Protein AF-V4JY84-F1 (afdb_monomer_lite)

Secondary structure (DSSP, 8-state):
-PPPEEEEEE-S-TTTHHHHHHHH--TTSEEEEEE-S-SSSHHHHHHHHTTTS-EEEEE---

Structure (mmCIF, N/CA/C/O backbone):
data_AF-V4JY84-F1
#
_entry.id   AF-V4JY84-F1
#
loop_
_atom_site.group_PDB
_atom_site.id
_atom_site.type_symbol
_atom_site.label_atom_id
_atom_site.label_alt_id
_atom_site.label_comp_id
_atom_site.label_asym_id
_atom_site.label_entity_id
_atom_site.label_seq_id
_atom_site.pdbx_PDB_ins_code
_atom_site.Cartn_x
_atom_site.Cartn_y
_atom_site.Cartn_z
_atom_site.occupancy
_atom_site.B_iso_or_equiv
_atom_site.auth_seq_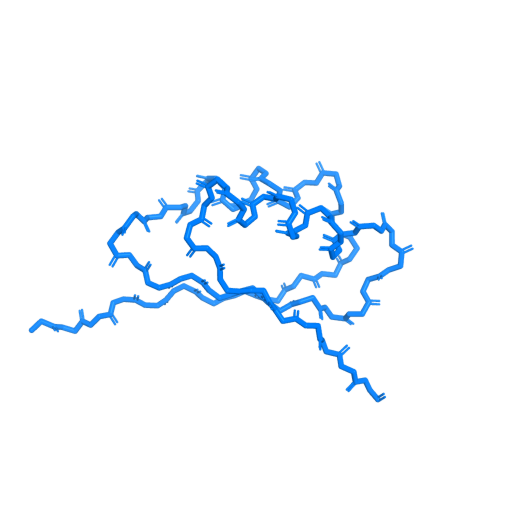id
_atom_site.auth_comp_id
_atom_site.auth_asym_id
_atom_site.auth_atom_id
_atom_site.pdbx_PDB_model_num
ATOM 1 N N . MET A 1 1 ? -17.309 -7.524 19.735 1.00 56.06 1 MET A N 1
ATOM 2 C CA . MET A 1 1 ? -17.232 -6.722 18.494 1.00 56.06 1 MET A CA 1
ATOM 3 C C . MET A 1 1 ? -16.113 -7.278 17.631 1.00 56.06 1 MET A C 1
ATOM 5 O O . MET A 1 1 ? -15.020 -7.447 18.154 1.00 56.06 1 MET A O 1
ATOM 9 N N . GLY A 1 2 ? -16.374 -7.608 16.363 1.00 71.06 2 GLY A N 1
ATOM 10 C CA . GLY A 1 2 ? -15.315 -8.021 15.434 1.00 71.06 2 GLY A CA 1
ATOM 11 C C . GLY A 1 2 ? -14.436 -6.829 15.056 1.00 71.06 2 GLY A C 1
ATOM 12 O O . GLY A 1 2 ? -14.956 -5.733 14.858 1.00 71.06 2 GLY A O 1
ATOM 13 N N . ARG A 1 3 ? -13.117 -7.030 14.987 1.00 84.00 3 ARG A N 1
ATOM 14 C CA . ARG A 1 3 ? -12.182 -6.004 14.516 1.00 84.00 3 ARG A CA 1
ATOM 15 C C . ARG A 1 3 ? -12.164 -6.021 12.994 1.00 84.00 3 ARG A C 1
ATOM 17 O O . ARG A 1 3 ? -11.985 -7.071 12.382 1.00 84.00 3 ARG A O 1
ATOM 24 N N . LEU A 1 4 ? -12.396 -4.866 12.397 1.00 92.75 4 LEU A N 1
ATOM 25 C CA . LEU A 1 4 ? -12.408 -4.695 10.957 1.00 92.75 4 LEU A CA 1
ATOM 26 C C . LEU A 1 4 ? -10.972 -4.645 10.419 1.00 92.75 4 LEU A C 1
ATOM 28 O O . LEU A 1 4 ? -10.129 -3.941 10.973 1.00 92.75 4 LEU A O 1
ATOM 32 N N . CYS A 1 5 ? -10.724 -5.349 9.317 1.00 93.19 5 CYS A N 1
ATOM 33 C CA . CYS A 1 5 ? -9.454 -5.313 8.601 1.00 93.19 5 CYS A CA 1
ATOM 34 C C . CYS A 1 5 ? -9.694 -4.922 7.138 1.00 93.19 5 CYS A C 1
ATOM 36 O O . CYS A 1 5 ? -10.522 -5.533 6.461 1.00 93.19 5 CYS A O 1
ATOM 38 N N . LEU A 1 6 ? -8.981 -3.903 6.662 1.00 93.94 6 LEU A N 1
ATOM 39 C CA . LEU A 1 6 ? -8.898 -3.537 5.253 1.00 93.94 6 LEU A CA 1
ATOM 40 C C . LEU A 1 6 ? -7.576 -4.070 4.702 1.00 93.94 6 LEU A C 1
ATOM 42 O O . LEU A 1 6 ? -6.511 -3.710 5.198 1.00 93.94 6 LEU A O 1
ATOM 46 N N . TYR A 1 7 ? -7.646 -4.916 3.680 1.00 95.06 7 TYR A N 1
ATOM 47 C CA . TYR A 1 7 ? -6.475 -5.496 3.031 1.00 95.06 7 TYR A CA 1
ATOM 48 C C . TYR A 1 7 ? -6.438 -5.110 1.552 1.00 95.06 7 TYR A C 1
ATOM 50 O O . TYR A 1 7 ? -7.461 -5.194 0.871 1.00 95.06 7 TYR A O 1
ATOM 58 N N . GLY A 1 8 ? -5.267 -4.716 1.052 1.00 94.69 8 GLY A N 1
ATOM 59 C CA . GLY A 1 8 ? -5.064 -4.394 -0.358 1.00 94.69 8 GLY A CA 1
ATOM 60 C C . GLY A 1 8 ? -3.684 -4.804 -0.856 1.00 94.69 8 GLY A C 1
ATOM 61 O O . GLY A 1 8 ? -2.690 -4.652 -0.151 1.00 94.69 8 GLY A O 1
ATOM 62 N N . THR A 1 9 ? -3.620 -5.302 -2.089 1.00 96.12 9 THR A N 1
ATOM 63 C CA . THR A 1 9 ? -2.357 -5.467 -2.821 1.00 96.12 9 THR A CA 1
ATOM 64 C C . THR A 1 9 ? -2.222 -4.341 -3.837 1.00 96.12 9 THR A C 1
ATOM 66 O O . THR A 1 9 ? -3.200 -3.995 -4.499 1.00 96.12 9 THR A O 1
ATOM 69 N N . VAL A 1 10 ? -1.030 -3.763 -3.952 1.00 97.00 10 VAL A N 1
ATOM 70 C CA . VAL A 1 10 ? -0.732 -2.640 -4.850 1.00 97.00 10 VAL A CA 1
ATOM 71 C C . VAL A 1 10 ? 0.458 -3.004 -5.734 1.00 97.00 10 VAL A C 1
ATOM 73 O O . VAL A 1 10 ? 1.383 -3.672 -5.279 1.00 97.00 10 VAL A O 1
ATOM 76 N N . LEU A 1 11 ? 0.437 -2.567 -6.993 1.00 97.31 11 LEU A N 1
ATOM 77 C CA . LEU A 1 11 ? 1.546 -2.707 -7.932 1.00 97.31 11 LEU A CA 1
ATOM 78 C C . LEU A 1 11 ? 1.639 -1.443 -8.793 1.00 97.31 11 LEU A C 1
ATOM 80 O O . LEU A 1 11 ? 0.635 -1.031 -9.371 1.00 97.31 11 LEU A O 1
ATOM 84 N N . ASN A 1 12 ? 2.827 -0.847 -8.871 1.00 98.00 12 ASN A N 1
ATOM 85 C CA . ASN A 1 12 ? 3.161 0.308 -9.710 1.00 98.00 12 ASN A CA 1
ATOM 86 C C . ASN A 1 12 ? 2.094 1.424 -9.703 1.00 98.00 12 ASN A C 1
ATOM 88 O O . ASN A 1 12 ? 1.472 1.735 -10.718 1.00 98.00 12 ASN A O 1
ATOM 92 N N . SER A 1 13 ? 1.810 1.955 -8.517 1.00 98.06 13 SER A N 1
ATOM 93 C CA . SER A 1 13 ? 0.754 2.934 -8.255 1.00 98.06 13 SER A CA 1
ATOM 94 C C . SER A 1 13 ? 1.272 4.196 -7.551 1.00 98.06 13 SER A C 1
ATOM 96 O O . SER A 1 13 ? 0.505 4.846 -6.835 1.00 98.06 13 SER A O 1
ATOM 98 N N . ALA A 1 14 ? 2.546 4.566 -7.728 1.00 97.88 14 ALA A N 1
ATOM 99 C CA . ALA A 1 14 ? 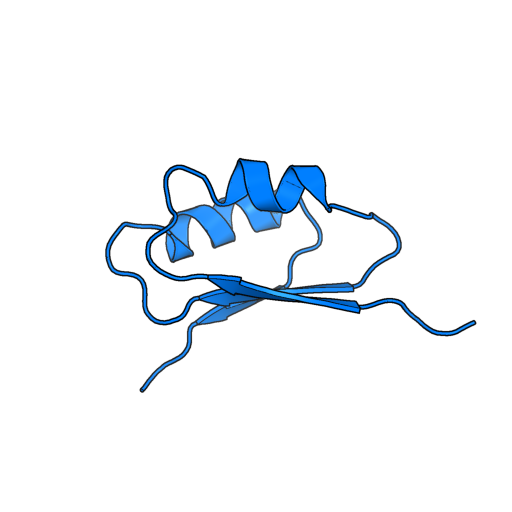3.177 5.670 -6.993 1.00 97.88 14 ALA A CA 1
ATOM 100 C C . ALA A 1 14 ? 2.372 6.985 -7.070 1.00 97.88 14 ALA A C 1
ATOM 102 O O . ALA A 1 14 ? 2.218 7.677 -6.061 1.00 97.88 14 ALA A O 1
ATOM 103 N N . ASP A 1 15 ? 1.768 7.267 -8.229 1.00 97.88 15 ASP A N 1
ATOM 104 C CA . ASP A 1 15 ? 1.010 8.497 -8.494 1.00 97.88 15 ASP A CA 1
ATOM 105 C C . ASP A 1 15 ? -0.364 8.565 -7.808 1.00 97.88 15 ASP A C 1
ATOM 107 O O . ASP A 1 15 ? -0.927 9.649 -7.637 1.00 97.88 15 ASP A O 1
ATOM 111 N N . ASN A 1 16 ? -0.956 7.424 -7.441 1.00 97.19 16 ASN A N 1
ATOM 112 C CA . ASN A 1 16 ? -2.355 7.372 -6.999 1.00 97.19 16 ASN A CA 1
ATOM 113 C C . ASN A 1 16 ? -2.587 6.631 -5.673 1.00 97.19 16 ASN A C 1
ATOM 115 O O . ASN A 1 16 ? -3.666 6.771 -5.088 1.00 97.19 16 ASN A O 1
ATOM 119 N N . VAL A 1 17 ? -1.585 5.911 -5.159 1.00 97.25 17 VAL A N 1
ATOM 120 C CA . VAL A 1 17 ? -1.720 5.033 -3.988 1.00 97.25 17 VAL A CA 1
ATOM 121 C C . VAL A 1 17 ? -2.219 5.774 -2.745 1.00 97.25 17 VAL A C 1
ATOM 123 O O . VAL A 1 17 ? -3.099 5.282 -2.041 1.00 97.25 17 VAL A O 1
ATOM 126 N N . GLU A 1 18 ? -1.756 7.004 -2.514 1.00 96.69 18 GLU A N 1
ATOM 127 C CA . GLU A 1 18 ? -2.213 7.813 -1.380 1.00 96.69 18 GLU A CA 1
ATOM 128 C C . GLU A 1 18 ? -3.684 8.213 -1.504 1.00 96.69 18 GLU A C 1
ATOM 130 O O . GLU A 1 18 ? -4.444 8.126 -0.540 1.00 96.69 18 GLU A O 1
ATOM 135 N N . ARG A 1 19 ? -4.111 8.638 -2.701 1.00 97.31 19 ARG A N 1
ATOM 136 C CA . ARG A 1 19 ? -5.505 9.023 -2.945 1.00 97.31 19 ARG A CA 1
ATOM 137 C C . ARG A 1 19 ? -6.432 7.831 -2.713 1.00 97.31 19 ARG A C 1
ATOM 139 O O . ARG A 1 19 ? -7.487 8.005 -2.103 1.00 97.31 19 ARG A O 1
ATOM 146 N N . SER A 1 20 ? -6.022 6.649 -3.167 1.00 95.56 20 SER A N 1
ATOM 147 C CA . SER A 1 20 ? -6.746 5.396 -2.961 1.00 95.56 20 SER A CA 1
ATOM 148 C C . SER A 1 20 ? -6.870 5.067 -1.471 1.00 95.56 20 SER A C 1
ATOM 150 O O . SER A 1 20 ? -7.989 4.895 -0.989 1.00 95.56 20 SER A O 1
ATOM 152 N N . ILE A 1 21 ? -5.764 5.093 -0.716 1.00 95.44 21 ILE A N 1
ATOM 153 C CA . ILE A 1 21 ? -5.760 4.850 0.738 1.00 95.44 21 ILE A CA 1
ATOM 154 C C . ILE A 1 21 ? -6.658 5.851 1.470 1.00 95.44 21 ILE A C 1
ATOM 156 O O . ILE A 1 21 ? -7.518 5.449 2.251 1.00 95.44 21 ILE A O 1
ATOM 160 N N . ARG A 1 22 ? -6.515 7.149 1.183 1.00 95.44 22 ARG A N 1
ATOM 161 C CA . ARG A 1 22 ? -7.297 8.210 1.832 1.00 95.44 22 ARG A CA 1
ATOM 162 C C . ARG A 1 22 ? -8.801 8.037 1.627 1.00 95.44 22 ARG A C 1
ATOM 164 O O . ARG A 1 22 ? -9.570 8.325 2.535 1.00 95.44 22 ARG A O 1
ATOM 171 N N . SER A 1 23 ? -9.225 7.558 0.457 1.00 95.38 23 SER A N 1
ATOM 172 C CA . SER A 1 23 ? -10.651 7.379 0.144 1.00 95.38 23 SER A CA 1
ATOM 173 C C . SER A 1 23 ? -11.342 6.282 0.963 1.00 95.38 23 SER A C 1
ATOM 175 O O . SER A 1 23 ? -12.562 6.312 1.106 1.00 95.38 23 SER A O 1
ATOM 177 N N . VAL A 1 24 ? -10.573 5.338 1.515 1.00 92.69 24 VAL A N 1
ATOM 178 C CA . VAL A 1 24 ? -11.086 4.191 2.284 1.00 92.69 24 VAL A CA 1
ATOM 179 C C . VAL A 1 24 ? -10.583 4.164 3.727 1.00 92.69 24 VAL A C 1
ATOM 181 O O . VAL A 1 24 ? -10.908 3.237 4.471 1.00 92.69 24 VAL A O 1
ATOM 184 N N . PHE A 1 25 ? -9.777 5.153 4.125 1.00 93.94 25 PHE A N 1
ATOM 185 C CA . PHE A 1 25 ? -9.151 5.187 5.438 1.00 93.94 25 PHE A CA 1
ATOM 186 C C . PHE A 1 25 ? -10.198 5.193 6.551 1.00 93.94 25 PHE A C 1
ATOM 188 O O . PHE A 1 25 ? -11.166 5.955 6.528 1.00 93.94 25 PHE A O 1
ATOM 195 N N . ARG A 1 26 ? -9.957 4.352 7.557 1.00 92.25 26 ARG A N 1
ATOM 196 C CA . ARG A 1 26 ? -10.773 4.258 8.758 1.00 92.25 26 ARG A CA 1
ATOM 197 C C . ARG A 1 26 ? -9.879 4.111 9.985 1.00 92.25 26 ARG A C 1
ATOM 199 O O . ARG A 1 26 ? -9.109 3.153 10.037 1.00 92.25 26 ARG A O 1
ATOM 206 N N . PRO A 1 27 ? -9.970 5.022 10.969 1.00 90.75 27 PRO A N 1
ATOM 207 C CA . PRO A 1 27 ? -9.101 4.984 12.144 1.00 90.75 27 PRO A CA 1
ATOM 208 C C . PRO A 1 27 ? -9.406 3.804 13.082 1.00 90.75 27 PRO A C 1
ATOM 210 O O . PRO A 1 27 ? -8.562 3.439 13.894 1.00 90.75 27 PRO A O 1
ATOM 213 N N . ASP A 1 28 ? -10.589 3.194 12.974 1.00 92.00 28 ASP A N 1
ATOM 214 C CA . ASP A 1 28 ? -11.031 2.039 13.761 1.00 92.00 28 ASP A CA 1
ATOM 215 C C . ASP A 1 28 ? -10.714 0.678 13.105 1.00 92.00 28 ASP A C 1
ATOM 217 O O . ASP A 1 28 ? -11.020 -0.371 13.678 1.00 92.00 28 ASP A O 1
ATOM 221 N N . ALA A 1 29 ? -10.080 0.673 11.926 1.00 93.12 29 ALA A N 1
ATOM 222 C CA . ALA A 1 29 ? -9.693 -0.534 11.198 1.00 93.12 29 ALA A CA 1
ATOM 223 C C . ALA A 1 29 ? -8.190 -0.839 11.329 1.00 93.12 29 ALA A C 1
ATOM 225 O O . ALA A 1 29 ? -7.356 0.064 11.393 1.00 93.12 29 ALA A O 1
ATOM 226 N N . ASP A 1 30 ? -7.829 -2.124 11.288 1.00 92.88 30 ASP A N 1
ATOM 227 C CA . ASP A 1 30 ? -6.476 -2.515 10.881 1.00 92.88 30 ASP A CA 1
ATOM 228 C C . ASP A 1 30 ? -6.378 -2.373 9.357 1.00 92.88 30 ASP A C 1
ATOM 230 O O . ASP A 1 30 ? -7.232 -2.888 8.635 1.00 92.88 30 ASP A O 1
ATOM 234 N N . ILE A 1 31 ? -5.355 -1.685 8.848 1.00 95.50 31 ILE A N 1
ATOM 235 C CA . ILE A 1 31 ? -5.167 -1.508 7.404 1.00 95.50 31 ILE A CA 1
ATOM 236 C C . ILE A 1 31 ? -3.842 -2.142 7.001 1.00 95.50 31 ILE A C 1
ATOM 238 O O . ILE A 1 31 ? -2.786 -1.776 7.512 1.00 95.50 31 ILE A O 1
ATOM 242 N N . VAL A 1 32 ? -3.899 -3.109 6.091 1.00 96.31 32 VAL A N 1
ATOM 243 C CA . VAL A 1 32 ? -2.745 -3.871 5.617 1.00 96.31 32 VAL A CA 1
ATOM 244 C C . VAL A 1 32 ? -2.603 -3.690 4.113 1.00 96.31 32 VAL A C 1
ATOM 246 O O . VAL A 1 32 ? -3.509 -4.028 3.355 1.00 96.31 32 VAL A O 1
ATOM 249 N N . ILE A 1 33 ? -1.448 -3.196 3.681 1.00 97.25 33 ILE A N 1
ATOM 250 C CA . ILE A 1 33 ? -1.107 -3.029 2.271 1.00 97.25 33 ILE A CA 1
ATOM 251 C C . ILE A 1 33 ? 0.090 -3.917 1.931 1.00 97.25 33 ILE A C 1
ATOM 253 O O . ILE A 1 33 ? 1.116 -3.883 2.609 1.00 97.25 33 ILE A O 1
ATOM 257 N N . THR A 1 34 ? -0.026 -4.720 0.878 1.00 97.56 34 THR A N 1
ATOM 258 C CA . THR A 1 34 ? 1.080 -5.510 0.326 1.00 97.56 34 THR A CA 1
ATOM 259 C C . THR A 1 34 ? 1.497 -4.936 -1.025 1.00 97.56 34 THR A C 1
ATOM 261 O O . THR A 1 34 ? 0.711 -4.921 -1.964 1.00 97.56 34 THR A O 1
ATOM 264 N N . ASP A 1 35 ? 2.733 -4.467 -1.135 1.00 97.88 35 ASP A N 1
ATOM 265 C CA . ASP A 1 35 ? 3.358 -4.119 -2.410 1.00 97.88 35 ASP A CA 1
ATOM 266 C C . ASP A 1 35 ? 3.755 -5.395 -3.164 1.00 97.88 35 ASP A C 1
ATOM 268 O O . ASP A 1 35 ? 4.454 -6.251 -2.619 1.00 97.88 35 ASP A O 1
ATOM 272 N N . GLY A 1 36 ? 3.321 -5.521 -4.416 1.00 96.88 36 GLY A N 1
ATOM 273 C CA . GLY A 1 36 ? 3.534 -6.688 -5.274 1.00 96.88 36 GLY A CA 1
ATOM 274 C C . GLY A 1 36 ? 4.909 -6.761 -5.946 1.00 96.88 36 GLY A C 1
ATOM 275 O O . GLY A 1 36 ? 5.048 -7.492 -6.921 1.00 96.88 36 GLY A O 1
ATOM 276 N N . GLY A 1 37 ? 5.903 -6.001 -5.472 1.00 96.12 37 GLY A N 1
ATOM 277 C CA . GLY A 1 37 ? 7.214 -5.884 -6.116 1.00 96.12 37 GLY A CA 1
ATOM 278 C C . GLY A 1 37 ? 7.289 -4.709 -7.091 1.00 96.12 37 GLY A C 1
ATOM 279 O O . GLY A 1 37 ? 7.817 -4.854 -8.192 1.00 96.12 37 GLY A O 1
ATOM 280 N N . SER A 1 38 ? 6.742 -3.553 -6.706 1.00 97.31 38 SER A N 1
ATOM 281 C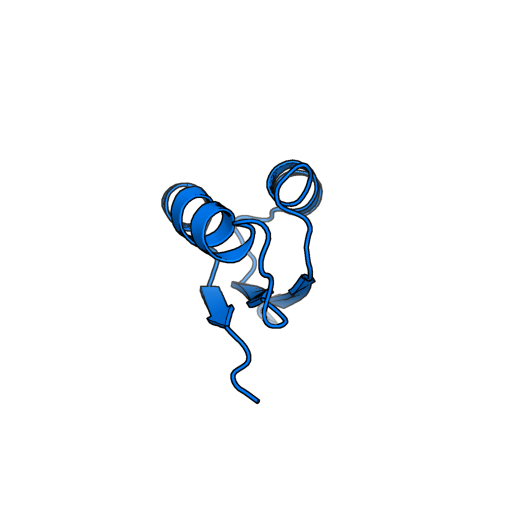 CA . SER A 1 38 ? 6.739 -2.366 -7.565 1.00 97.31 38 SER A CA 1
ATOM 282 C C . SER A 1 38 ? 8.148 -1.826 -7.804 1.00 97.31 38 SER A C 1
ATOM 284 O O . SER A 1 38 ? 8.999 -1.846 -6.909 1.00 97.31 38 SER A O 1
ATOM 286 N N . THR A 1 39 ? 8.363 -1.279 -9.001 1.00 96.94 39 THR A N 1
ATOM 287 C CA . THR A 1 39 ? 9.649 -0.717 -9.456 1.00 96.94 39 THR A CA 1
ATOM 288 C C . THR A 1 39 ? 9.588 0.791 -9.710 1.00 96.94 39 THR A C 1
ATOM 290 O O . THR A 1 39 ? 10.546 1.366 -10.217 1.00 96.94 39 THR A O 1
ATOM 293 N N . ASP A 1 40 ? 8.465 1.433 -9.392 1.00 98.06 40 ASP A N 1
ATOM 294 C CA . ASP A 1 40 ? 8.160 2.841 -9.684 1.00 98.06 40 ASP A CA 1
ATOM 295 C C . ASP A 1 40 ? 8.227 3.762 -8.448 1.00 98.06 40 ASP A C 1
ATOM 297 O O . ASP A 1 40 ? 7.810 4.914 -8.507 1.00 98.06 40 ASP A O 1
ATOM 301 N N . GLY A 1 41 ? 8.710 3.259 -7.308 1.00 98.06 41 GLY A N 1
ATOM 302 C CA . GLY A 1 41 ? 8.723 4.001 -6.044 1.00 98.06 41 GLY A CA 1
ATOM 303 C C . GLY A 1 41 ? 7.462 3.838 -5.184 1.00 98.06 41 GLY A C 1
ATOM 304 O O . GLY A 1 41 ? 7.354 4.473 -4.133 1.00 98.06 41 GLY A O 1
ATOM 305 N N . THR A 1 42 ? 6.495 2.998 -5.586 1.00 98.19 42 THR A N 1
ATOM 306 C CA . THR A 1 42 ? 5.255 2.766 -4.816 1.00 98.19 42 THR A CA 1
ATOM 307 C C . THR A 1 42 ? 5.523 2.327 -3.381 1.00 98.19 42 THR A C 1
ATOM 309 O O . THR A 1 42 ? 4.870 2.812 -2.458 1.00 98.19 42 THR A O 1
ATOM 312 N N . TYR A 1 43 ? 6.472 1.417 -3.170 1.00 97.75 43 TYR A N 1
ATOM 313 C CA . TYR A 1 43 ? 6.765 0.898 -1.836 1.00 97.75 43 TYR A CA 1
ATOM 314 C C . TYR A 1 43 ? 7.321 1.987 -0.916 1.00 97.75 43 TYR A C 1
ATOM 316 O O . TYR A 1 43 ? 6.891 2.130 0.225 1.00 97.75 43 TYR A O 1
ATOM 324 N N . GLU A 1 44 ? 8.242 2.795 -1.428 1.00 97.75 44 GLU A N 1
ATOM 325 C CA . GLU A 1 44 ? 8.845 3.912 -0.715 1.00 97.75 44 GLU A CA 1
ATOM 326 C C . GLU A 1 44 ? 7.773 4.962 -0.388 1.00 97.75 44 GLU 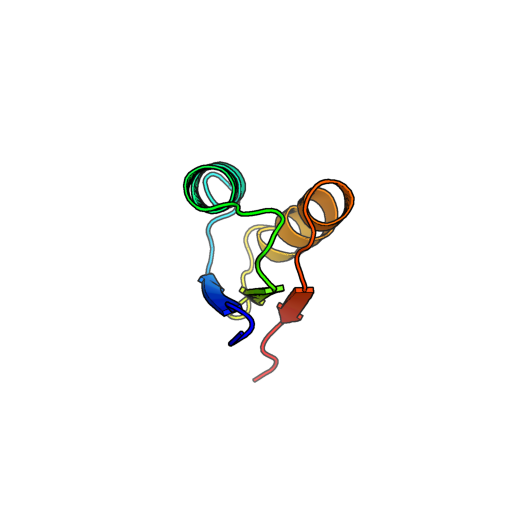A C 1
ATOM 328 O O . GLU A 1 44 ? 7.697 5.447 0.742 1.00 97.75 44 GLU A O 1
ATOM 333 N N . ARG A 1 45 ? 6.859 5.228 -1.330 1.00 97.62 45 ARG A N 1
ATOM 334 C CA . ARG A 1 45 ? 5.702 6.096 -1.095 1.00 97.62 45 ARG A CA 1
ATOM 335 C C . ARG A 1 45 ? 4.773 5.542 -0.009 1.00 97.62 45 ARG A C 1
ATOM 337 O O . ARG A 1 45 ? 4.336 6.307 0.8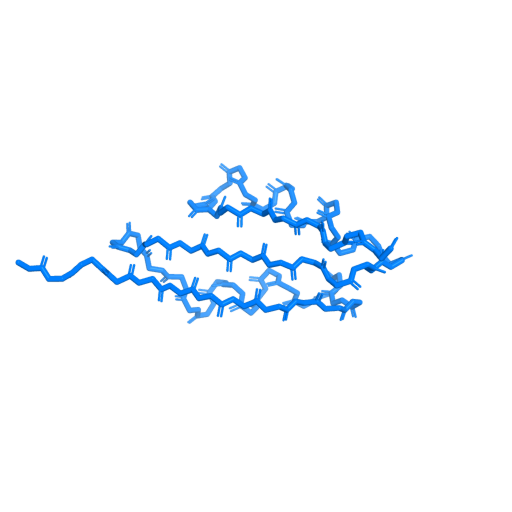47 1.00 97.62 45 ARG A O 1
ATOM 344 N N . LEU A 1 46 ? 4.499 4.235 -0.002 1.00 97.50 46 LEU A N 1
ATOM 345 C CA . LEU A 1 46 ? 3.701 3.566 1.035 1.00 97.50 46 LEU A CA 1
ATOM 346 C C . LEU A 1 46 ? 4.335 3.685 2.429 1.00 97.50 46 LEU A C 1
ATOM 348 O O . LEU A 1 46 ? 3.614 3.924 3.397 1.00 97.50 46 LEU A O 1
ATOM 352 N N . LEU A 1 47 ? 5.662 3.553 2.539 1.00 97.38 47 LEU A N 1
ATOM 353 C CA . LEU A 1 47 ? 6.378 3.733 3.807 1.00 97.38 47 LEU A CA 1
ATOM 354 C C . LEU A 1 47 ? 6.253 5.165 4.336 1.00 97.38 47 LEU A C 1
ATOM 356 O O . LEU A 1 47 ? 6.007 5.348 5.527 1.00 97.38 47 LEU A O 1
ATOM 360 N N . GLU A 1 48 ? 6.362 6.175 3.472 1.00 96.81 48 GLU A N 1
ATOM 361 C CA . GLU A 1 48 ? 6.151 7.570 3.876 1.00 96.81 48 GLU A CA 1
ATOM 362 C C . GLU A 1 48 ? 4.717 7.808 4.364 1.00 96.81 48 GLU A C 1
ATOM 364 O O . GLU A 1 48 ? 4.522 8.327 5.459 1.00 96.81 48 GLU A O 1
ATOM 369 N N . ILE A 1 49 ? 3.716 7.338 3.616 1.00 95.00 49 ILE A N 1
ATOM 370 C CA . ILE A 1 49 ? 2.296 7.461 3.987 1.00 95.00 49 ILE A CA 1
ATOM 371 C C . ILE A 1 49 ? 2.002 6.734 5.311 1.00 95.00 49 ILE A C 1
ATOM 373 O O . ILE A 1 49 ? 1.200 7.205 6.113 1.00 95.00 49 ILE A O 1
ATOM 377 N N . SER A 1 50 ? 2.659 5.605 5.593 1.00 94.88 50 SER A N 1
ATOM 378 C CA . SER A 1 50 ? 2.450 4.847 6.840 1.00 94.88 50 SER A CA 1
ATOM 379 C C . SER A 1 50 ? 2.838 5.603 8.119 1.00 94.88 50 SER A C 1
ATOM 381 O O . SER A 1 50 ? 2.492 5.169 9.215 1.00 94.88 50 SER A O 1
ATOM 383 N N . LYS A 1 51 ? 3.534 6.741 8.000 1.00 92.81 51 LYS A N 1
ATOM 384 C CA . LYS A 1 51 ? 3.822 7.632 9.132 1.00 92.81 51 LYS A CA 1
ATOM 385 C C . LYS A 1 51 ? 2.590 8.436 9.555 1.00 92.81 51 LYS A C 1
ATOM 387 O O . LYS A 1 51 ? 2.442 8.728 10.738 1.00 92.81 51 LYS A O 1
ATOM 392 N N . ASP A 1 52 ? 1.709 8.748 8.603 1.00 90.75 52 ASP A N 1
ATOM 393 C CA . ASP A 1 52 ? 0.506 9.562 8.814 1.00 90.75 52 ASP A CA 1
ATOM 394 C C . ASP A 1 52 ? -0.763 8.712 8.992 1.00 90.75 52 ASP A C 1
ATOM 396 O O . ASP A 1 52 ? -1.741 9.143 9.605 1.00 90.75 52 ASP A O 1
ATOM 400 N N . TYR A 1 53 ? -0.757 7.485 8.467 1.00 86.19 53 TYR A N 1
ATOM 401 C CA . TYR A 1 53 ? -1.886 6.557 8.497 1.00 86.19 53 TYR A CA 1
ATOM 402 C C . TYR A 1 53 ? -1.495 5.268 9.237 1.00 86.19 53 TYR A C 1
ATOM 404 O O . TYR A 1 53 ? -0.382 4.782 9.074 1.00 86.19 53 TYR A O 1
ATOM 412 N N . ASN A 1 54 ? -2.418 4.658 9.996 1.00 85.00 54 ASN A N 1
ATOM 413 C CA . ASN A 1 54 ? -2.208 3.376 10.700 1.00 85.00 54 ASN A CA 1
ATOM 414 C C . ASN A 1 54 ? -2.136 2.171 9.728 1.00 85.00 54 ASN A C 1
ATOM 416 O O . ASN A 1 54 ? -2.975 1.267 9.765 1.00 85.00 54 ASN A O 1
ATOM 420 N N . LEU A 1 55 ? -1.169 2.190 8.809 1.00 94.12 55 LEU A N 1
ATOM 421 C CA . LEU A 1 55 ? -0.961 1.176 7.780 1.00 94.12 55 LEU A CA 1
ATOM 422 C C . LEU A 1 55 ? 0.129 0.199 8.209 1.00 94.12 55 LEU A C 1
ATOM 424 O O . LEU A 1 55 ? 1.206 0.594 8.649 1.00 94.12 55 LEU A O 1
ATOM 428 N N . ARG A 1 56 ? -0.102 -1.089 7.966 1.00 96.00 56 ARG A N 1
ATOM 429 C CA . ARG A 1 56 ? 0.951 -2.106 7.939 1.00 96.00 56 ARG A CA 1
ATOM 430 C C . ARG A 1 56 ? 1.327 -2.370 6.493 1.00 96.00 56 ARG A C 1
ATOM 432 O O . ARG A 1 56 ? 0.482 -2.809 5.715 1.00 96.00 56 ARG A O 1
ATOM 439 N N . VAL A 1 57 ? 2.580 -2.110 6.146 1.00 97.50 57 VAL A N 1
ATOM 440 C CA . VAL A 1 57 ? 3.086 -2.262 4.779 1.00 97.50 57 VAL A CA 1
ATOM 441 C C . VAL A 1 57 ? 3.985 -3.493 4.700 1.00 97.50 57 VAL A C 1
ATOM 443 O O . VAL A 1 57 ? 4.900 -3.656 5.504 1.00 97.50 57 VAL A O 1
ATOM 446 N N . TYR A 1 58 ? 3.733 -4.352 3.716 1.00 96.88 58 TYR A N 1
ATOM 447 C CA . TYR A 1 58 ? 4.565 -5.507 3.381 1.00 96.88 58 TYR A CA 1
ATOM 448 C C . TYR A 1 58 ? 5.031 -5.406 1.932 1.00 96.88 58 TYR A C 1
ATOM 450 O O . TYR A 1 58 ? 4.337 -4.825 1.104 1.00 96.88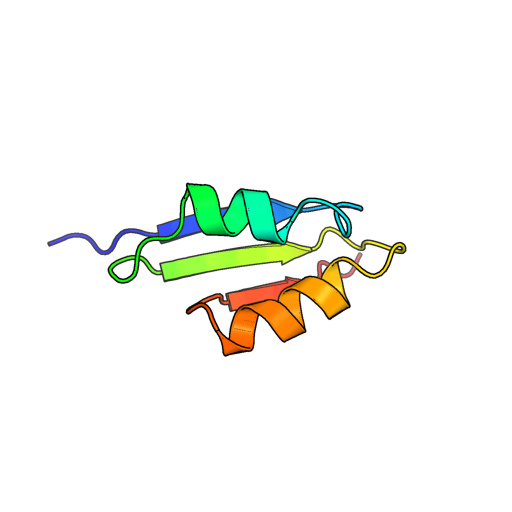 58 TYR A O 1
ATOM 458 N N . ARG A 1 59 ? 6.176 -6.011 1.609 1.00 95.62 59 ARG A N 1
ATOM 459 C CA . ARG A 1 59 ? 6.632 -6.200 0.227 1.00 95.62 59 ARG A CA 1
ATOM 460 C C . ARG A 1 59 ? 6.668 -7.685 -0.079 1.00 95.62 59 ARG A C 1
ATOM 462 O O . ARG A 1 59 ? 7.337 -8.433 0.637 1.00 95.62 59 ARG A O 1
ATOM 469 N N . ALA A 1 60 ? 5.970 -8.102 -1.126 1.00 89.31 60 ALA A N 1
ATOM 470 C CA . ALA A 1 60 ? 6.112 -9.443 -1.656 1.00 89.31 60 ALA A CA 1
ATOM 471 C C . ALA A 1 60 ? 7.546 -9.613 -2.179 1.00 89.31 60 ALA A C 1
ATOM 473 O O . ALA A 1 60 ? 8.041 -8.794 -2.955 1.00 89.31 60 ALA A O 1
ATOM 474 N N . ARG A 1 61 ? 8.228 -10.662 -1.720 1.00 79.62 61 ARG A N 1
ATOM 475 C CA . ARG A 1 61 ? 9.469 -11.147 -2.325 1.00 79.62 61 ARG A CA 1
ATOM 476 C C . ARG A 1 61 ? 9.124 -12.456 -3.024 1.00 79.62 61 ARG A C 1
ATOM 478 O O . ARG A 1 61 ? 8.615 -13.357 -2.359 1.00 79.62 61 ARG A O 1
ATOM 485 N N . LEU A 1 62 ? 9.326 -12.499 -4.339 1.00 60.78 62 LEU A N 1
ATOM 486 C CA . LEU A 1 62 ? 9.321 -13.739 -5.117 1.00 60.78 62 LEU A CA 1
ATOM 487 C C . LEU A 1 62 ? 10.650 -14.473 -4.925 1.00 60.78 62 LEU A C 1
ATOM 489 O O . LEU A 1 62 ? 11.678 -13.773 -4.765 1.00 60.78 62 LEU A O 1
#

Foldseek 3Di:
DDAAEAEEEDEQQLPCVLVVCVVPADLRHAYEYEYAPYPNCNQVSVVVVCVVGNYHYHYDDD

Radius of gyration: 11.41 Å; chains: 1; bounding box: 27×23×28 Å

Sequence (62 aa):
MGRLCLYGTVLNSADNVERSIRSVFRPDADIVITDGGSTDGTYERLLEISKDYNLRVYRARL

pLDDT: mean 93.33, std 7.95, range [56.06, 98.19]